Protein AF-A0AAW5CIA8-F1 (afdb_monomer)

Mean predicted aligned error: 3.02 Å

pLDDT: mean 93.02, std 4.68, range [66.06, 97.62]

Structure (mmCIF, N/CA/C/O backbone):
data_AF-A0AAW5CIA8-F1
#
_entry.id   AF-A0AAW5CIA8-F1
#
loop_
_atom_site.group_PDB
_atom_site.id
_atom_site.type_symbol
_atom_site.label_atom_id
_atom_site.label_alt_id
_atom_site.label_comp_id
_atom_site.label_asym_id
_atom_site.label_entity_id
_atom_site.label_seq_id
_atom_site.pdbx_PDB_ins_code
_atom_site.Cartn_x
_atom_site.Cartn_y
_atom_site.Cartn_z
_atom_site.occupancy
_atom_site.B_iso_or_equi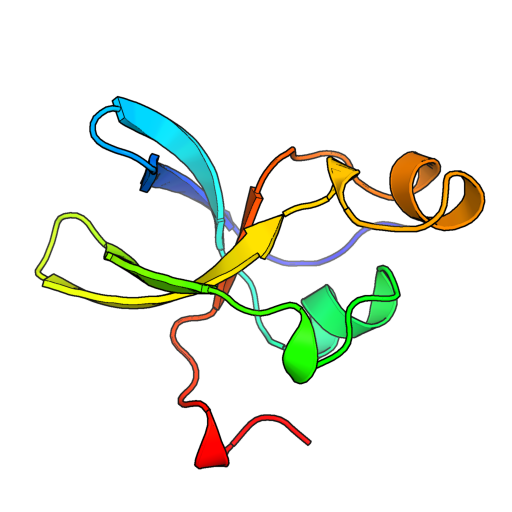v
_atom_site.auth_seq_id
_atom_site.auth_comp_id
_atom_site.auth_asym_id
_atom_site.auth_atom_id
_atom_site.pdbx_PDB_model_num
ATOM 1 N N . MET A 1 1 ? -2.668 3.097 -17.054 1.00 66.06 1 MET A N 1
ATOM 2 C CA . MET A 1 1 ? -3.947 3.118 -16.309 1.00 66.06 1 MET A CA 1
ATOM 3 C C . MET A 1 1 ? -3.866 4.169 -15.205 1.00 66.06 1 MET A C 1
ATOM 5 O O . MET A 1 1 ? -2.773 4.393 -14.701 1.00 66.06 1 MET A O 1
ATOM 9 N N . ARG A 1 2 ? -4.966 4.852 -14.856 1.00 80.19 2 ARG A N 1
ATOM 10 C CA . ARG A 1 2 ? -4.983 5.839 -13.759 1.00 80.19 2 ARG A CA 1
ATOM 11 C C . ARG A 1 2 ? -5.834 5.293 -12.620 1.00 80.19 2 ARG A C 1
ATOM 13 O O . ARG A 1 2 ? -7.047 5.195 -12.777 1.00 80.19 2 ARG A O 1
ATOM 20 N N . ILE A 1 3 ? -5.184 4.911 -11.527 1.00 90.19 3 ILE A N 1
ATOM 21 C CA . ILE A 1 3 ? -5.866 4.469 -10.312 1.00 90.19 3 ILE A CA 1
ATOM 22 C C . ILE A 1 3 ? -6.213 5.660 -9.413 1.00 90.19 3 ILE A C 1
ATOM 24 O O . ILE A 1 3 ? -5.583 6.718 -9.509 1.00 90.19 3 ILE A O 1
ATOM 28 N N . LYS A 1 4 ? -7.243 5.514 -8.579 1.00 94.50 4 LYS A N 1
ATOM 29 C CA . LYS A 1 4 ? -7.681 6.549 -7.621 1.00 94.50 4 LYS A CA 1
ATOM 30 C C . LYS A 1 4 ? -6.964 6.382 -6.289 1.00 94.50 4 LYS A C 1
ATOM 32 O O . LYS A 1 4 ? -6.637 5.264 -5.931 1.00 94.50 4 LYS A O 1
ATOM 37 N N . GLY A 1 5 ? -6.750 7.461 -5.549 1.00 94.56 5 GLY A N 1
ATOM 38 C CA . GLY A 1 5 ? -6.103 7.409 -4.239 1.00 94.56 5 GLY A CA 1
ATOM 39 C C . GLY A 1 5 ? -5.441 8.728 -3.888 1.00 94.56 5 GLY A C 1
ATOM 40 O O . GLY A 1 5 ? -5.634 9.731 -4.582 1.00 94.56 5 GLY A O 1
ATOM 41 N N . GLU A 1 6 ? -4.651 8.700 -2.827 1.00 95.75 6 GLU A N 1
ATOM 42 C CA . GLU A 1 6 ? -3.889 9.841 -2.347 1.00 95.75 6 GLU A CA 1
ATOM 43 C C . GLU A 1 6 ? -2.420 9.486 -2.135 1.00 95.75 6 GLU A C 1
ATOM 45 O O . GLU A 1 6 ? -2.040 8.351 -1.848 1.00 95.75 6 GLU A O 1
ATOM 50 N N . GLU A 1 7 ? -1.574 10.490 -2.305 1.00 96.12 7 GLU A N 1
ATOM 51 C CA . GLU A 1 7 ? -0.147 10.377 -2.074 1.00 96.12 7 GLU A CA 1
ATOM 52 C C . GLU A 1 7 ? 0.166 10.831 -0.650 1.00 96.12 7 GLU A C 1
ATOM 54 O O . GLU A 1 7 ? -0.169 11.951 -0.263 1.00 96.12 7 GLU A O 1
ATOM 59 N N . ILE A 1 8 ? 0.826 9.969 0.119 1.00 95.00 8 ILE A N 1
ATOM 60 C CA . ILE A 1 8 ? 1.176 10.237 1.516 1.00 95.00 8 ILE A CA 1
ATOM 61 C C . ILE A 1 8 ? 2.639 9.890 1.782 1.00 95.00 8 ILE A C 1
ATOM 63 O O . ILE A 1 8 ? 3.299 9.217 0.988 1.00 95.00 8 ILE A O 1
ATOM 67 N N . TYR A 1 9 ? 3.145 10.320 2.935 1.00 93.56 9 TYR A N 1
ATOM 68 C CA . TYR A 1 9 ? 4.393 9.805 3.488 1.00 93.56 9 TYR A CA 1
ATOM 69 C C . TYR A 1 9 ? 4.100 8.717 4.518 1.00 93.56 9 TYR A C 1
ATOM 71 O O . TYR A 1 9 ? 3.307 8.922 5.436 1.00 93.56 9 TYR A O 1
ATOM 79 N N . ALA A 1 10 ? 4.759 7.570 4.374 1.00 93.25 10 ALA A N 1
ATOM 80 C CA . ALA A 1 10 ? 4.680 6.478 5.334 1.00 93.25 10 ALA A CA 1
ATOM 81 C C . ALA A 1 10 ? 6.065 5.910 5.632 1.00 93.25 10 ALA A C 1
ATOM 83 O O . ALA A 1 10 ? 6.977 5.957 4.801 1.00 93.25 10 ALA A O 1
ATOM 84 N N . ASN A 1 11 ? 6.206 5.333 6.823 1.00 90.44 11 ASN A N 1
ATOM 85 C CA . ASN A 1 11 ? 7.404 4.598 7.179 1.00 90.44 11 ASN A CA 1
ATOM 86 C C . ASN A 1 11 ? 7.468 3.283 6.387 1.00 90.44 11 ASN A C 1
ATOM 88 O O . ASN A 1 11 ? 6.581 2.437 6.490 1.00 90.44 11 ASN A O 1
ATOM 92 N N . VAL A 1 12 ? 8.531 3.111 5.610 1.00 89.38 12 VAL A N 1
ATOM 93 C CA . VAL A 1 12 ? 8.840 1.899 4.856 1.00 89.38 12 VAL A CA 1
ATOM 94 C C . VAL A 1 12 ? 10.282 1.525 5.171 1.00 89.38 12 VAL A C 1
ATOM 96 O O . VAL A 1 12 ? 11.207 2.276 4.869 1.00 89.38 12 VAL A O 1
ATOM 99 N N . TRP A 1 13 ? 10.471 0.361 5.796 1.00 83.38 13 TRP A N 1
ATOM 100 C CA . TRP A 1 13 ? 11.789 -0.167 6.182 1.00 83.38 13 TRP A CA 1
ATOM 101 C C . TRP A 1 13 ? 12.665 0.826 6.968 1.00 83.38 13 TRP A C 1
ATOM 103 O O . TRP A 1 13 ?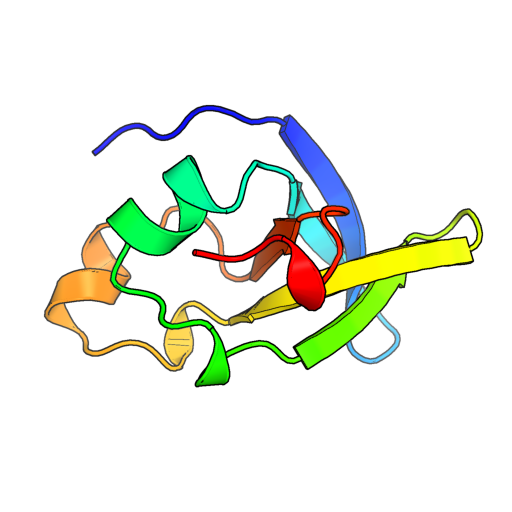 13.874 0.898 6.770 1.00 83.38 13 TRP A O 1
ATOM 113 N N . GLY A 1 14 ? 12.053 1.599 7.869 1.00 83.12 14 GLY A N 1
ATOM 114 C CA . GLY A 1 14 ? 12.764 2.543 8.736 1.00 83.12 14 GLY A CA 1
ATOM 115 C C . GLY A 1 14 ? 13.028 3.915 8.111 1.00 83.12 14 GLY A C 1
ATOM 116 O O . GLY A 1 14 ? 13.636 4.758 8.767 1.00 83.12 14 GLY A O 1
ATOM 117 N N . GLY A 1 15 ? 12.569 4.164 6.881 1.00 89.25 15 GLY A N 1
ATOM 118 C CA . GLY A 1 15 ? 12.637 5.470 6.229 1.00 89.25 15 GLY A CA 1
ATOM 119 C C . GLY A 1 15 ? 11.259 6.000 5.839 1.00 89.25 15 GLY A C 1
ATOM 120 O O . GLY A 1 15 ? 10.376 5.243 5.444 1.00 89.25 15 GLY A O 1
ATOM 121 N N . GLN A 1 16 ? 11.074 7.321 5.897 1.00 92.31 16 GLN A N 1
ATOM 122 C CA . GLN A 1 16 ? 9.888 7.957 5.320 1.00 92.31 16 GLN A CA 1
ATOM 123 C C . GLN A 1 16 ? 9.978 7.896 3.795 1.00 92.31 16 GLN A C 1
ATOM 125 O O . GLN A 1 16 ? 10.884 8.474 3.192 1.00 92.31 16 GLN A O 1
ATOM 130 N N . LYS A 1 17 ? 9.028 7.202 3.171 1.00 91.56 17 LYS A N 1
ATOM 131 C CA . LYS A 1 17 ? 8.888 7.133 1.718 1.00 91.56 17 LYS A CA 1
ATOM 132 C C . LYS A 1 17 ? 7.551 7.717 1.295 1.00 91.56 17 LYS A C 1
ATOM 134 O O . LYS A 1 17 ? 6.557 7.616 2.010 1.00 91.56 17 LYS A O 1
ATOM 139 N N . LYS A 1 18 ? 7.542 8.312 0.106 1.00 93.12 18 LYS A N 1
ATOM 140 C CA . LYS A 1 18 ? 6.318 8.705 -0.582 1.00 93.12 18 LYS A CA 1
ATOM 141 C C . LYS A 1 18 ? 5.643 7.443 -1.120 1.00 93.12 18 LYS A C 1
ATOM 143 O O . LYS A 1 18 ? 6.280 6.658 -1.824 1.00 93.12 18 LYS A O 1
ATOM 148 N N . VAL A 1 19 ? 4.387 7.238 -0.759 1.00 94.12 19 VAL A N 1
ATOM 149 C CA . VAL A 1 19 ? 3.602 6.038 -1.067 1.00 94.12 19 VAL A CA 1
ATOM 150 C C . VAL A 1 19 ? 2.216 6.441 -1.554 1.00 94.12 19 VAL A C 1
ATOM 152 O O . VAL A 1 19 ? 1.762 7.557 -1.295 1.00 94.12 19 VAL A O 1
ATOM 155 N N . PHE A 1 20 ? 1.536 5.532 -2.245 1.00 97.06 20 PHE A N 1
ATOM 156 C CA . PHE A 1 20 ? 0.180 5.770 -2.725 1.00 97.06 20 PHE A CA 1
ATOM 157 C C . PHE A 1 20 ? -0.828 4.961 -1.906 1.00 97.06 20 PHE A C 1
ATOM 159 O O . PHE A 1 20 ? -0.858 3.731 -1.988 1.00 97.06 20 PHE A O 1
ATOM 166 N N . LEU A 1 21 ? -1.632 5.657 -1.103 1.00 97.00 21 LEU A N 1
ATOM 167 C CA . LEU A 1 21 ? -2.723 5.082 -0.326 1.00 97.00 21 LEU A CA 1
ATOM 168 C C . LEU A 1 21 ? -3.974 4.999 -1.203 1.00 97.00 21 LEU A C 1
ATOM 170 O O . LEU A 1 21 ? -4.442 5.988 -1.771 1.00 97.00 21 LEU A O 1
ATOM 174 N N . THR A 1 22 ? -4.508 3.793 -1.331 1.00 97.38 22 THR A N 1
ATOM 175 C CA . THR A 1 22 ? -5.690 3.511 -2.139 1.00 97.38 22 THR A CA 1
ATOM 176 C C . THR A 1 22 ? -6.401 2.246 -1.642 1.00 97.38 22 THR A C 1
ATOM 178 O O . THR A 1 22 ? -5.996 1.652 -0.646 1.00 97.38 22 THR A O 1
ATOM 181 N N . THR A 1 23 ? -7.472 1.836 -2.317 1.00 97.25 23 THR A N 1
ATOM 182 C CA . THR A 1 23 ? -8.210 0.606 -2.028 1.00 97.25 23 THR A CA 1
ATOM 183 C C . THR A 1 23 ? -7.591 -0.606 -2.727 1.00 97.25 23 THR A C 1
ATOM 185 O O . THR A 1 23 ? -6.908 -0.497 -3.747 1.00 97.25 23 THR A O 1
ATOM 188 N N . TRP A 1 24 ? -7.888 -1.799 -2.228 1.00 97.31 24 TRP A N 1
ATOM 189 C CA . TRP A 1 24 ? -7.521 -3.078 -2.816 1.00 97.31 24 TRP A CA 1
ATOM 190 C C . TRP A 1 24 ? -8.035 -3.218 -4.250 1.00 97.31 24 TRP A C 1
ATOM 192 O O . TRP A 1 24 ? -7.309 -3.695 -5.122 1.00 97.31 24 TRP A O 1
ATOM 202 N N . GLU A 1 25 ? -9.250 -2.732 -4.523 1.00 96.44 25 GLU A N 1
ATOM 203 C CA . GLU A 1 25 ? -9.819 -2.690 -5.874 1.00 96.44 25 GLU A CA 1
ATOM 204 C C . GLU A 1 25 ? -8.940 -1.925 -6.865 1.00 96.44 25 GLU A C 1
ATOM 206 O O . GLU A 1 25 ? -8.878 -2.285 -8.036 1.00 96.44 25 GLU A O 1
ATOM 211 N N . GLU A 1 26 ? -8.250 -0.877 -6.425 1.00 96.69 26 GLU A N 1
ATOM 212 C CA . GLU A 1 26 ? -7.317 -0.128 -7.263 1.00 96.69 26 GLU A CA 1
ATOM 213 C C . GLU A 1 26 ? -5.951 -0.824 -7.352 1.00 96.69 26 GLU A C 1
ATOM 215 O O . GLU A 1 26 ? -5.385 -0.926 -8.442 1.00 96.69 26 GLU A O 1
ATOM 220 N N . ILE A 1 27 ? -5.449 -1.372 -6.239 1.00 96.00 27 ILE A N 1
ATOM 221 C CA . ILE A 1 27 ? -4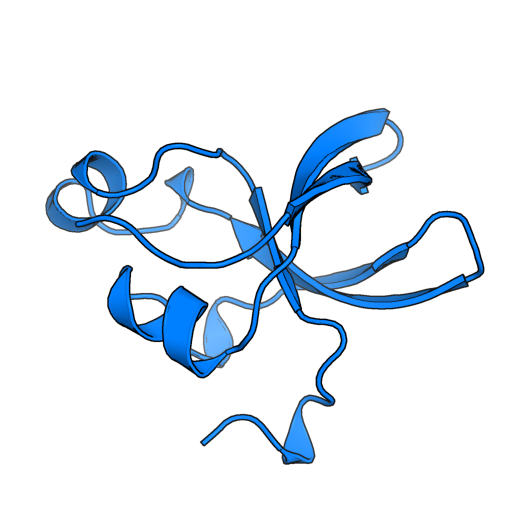.162 -2.089 -6.178 1.00 96.00 27 ILE A CA 1
ATOM 222 C C . ILE A 1 27 ? -4.170 -3.320 -7.086 1.00 96.00 27 ILE A C 1
ATOM 224 O O . ILE A 1 27 ? -3.232 -3.524 -7.857 1.00 96.00 27 ILE A O 1
ATOM 228 N N . LYS A 1 28 ? -5.231 -4.132 -7.053 1.00 95.31 28 LYS A N 1
ATOM 229 C CA . LYS A 1 28 ? -5.303 -5.370 -7.842 1.00 95.31 28 LYS A CA 1
ATOM 230 C C . LYS A 1 28 ? -5.341 -5.122 -9.349 1.00 95.31 28 LYS A C 1
ATOM 232 O O . LYS A 1 28 ? -4.885 -5.966 -10.117 1.00 95.31 28 LYS A O 1
ATOM 237 N N . LYS A 1 29 ? -5.814 -3.948 -9.789 1.00 94.50 29 LYS A N 1
ATOM 238 C CA . LYS A 1 29 ? -5.761 -3.561 -11.208 1.00 94.50 29 LYS A CA 1
ATOM 239 C C . LYS A 1 29 ? -4.320 -3.461 -11.712 1.00 94.50 29 LYS A C 1
ATOM 241 O O . LYS A 1 29 ? -4.088 -3.733 -12.881 1.00 94.50 29 LYS A O 1
ATOM 246 N N . LEU A 1 30 ? -3.360 -3.125 -10.843 1.00 93.56 30 LEU A N 1
ATOM 247 C CA . LEU A 1 30 ? -1.930 -3.068 -11.176 1.00 93.56 30 LEU A CA 1
ATOM 248 C C . LEU A 1 30 ? -1.284 -4.461 -11.319 1.00 93.56 30 LEU A C 1
ATOM 250 O O . LEU A 1 30 ? -0.096 -4.554 -11.606 1.00 93.56 30 LEU A O 1
ATOM 254 N N . GLY A 1 31 ? -2.035 -5.545 -11.099 1.00 94.19 31 GLY A N 1
ATOM 255 C CA . GLY A 1 31 ? -1.542 -6.922 -11.203 1.00 94.19 31 GLY A CA 1
ATOM 256 C C . GLY A 1 31 ? -1.064 -7.534 -9.884 1.00 94.19 31 GLY A C 1
ATOM 257 O O . GLY A 1 31 ? -0.636 -8.690 -9.871 1.00 94.19 31 GLY A O 1
ATOM 258 N N . PHE A 1 32 ? -1.165 -6.806 -8.768 1.00 95.62 32 PHE A N 1
ATOM 259 C CA . PHE A 1 32 ? -0.885 -7.351 -7.441 1.00 95.62 32 PHE A CA 1
ATOM 260 C C . PHE A 1 32 ? -1.905 -8.409 -7.019 1.00 95.62 32 PHE A C 1
ATOM 262 O O . PHE A 1 32 ? -3.101 -8.320 -7.300 1.00 95.62 32 PHE A O 1
ATOM 269 N N . LYS A 1 33 ? -1.424 -9.387 -6.257 1.00 95.50 33 LYS A N 1
ATOM 270 C CA . LYS A 1 33 ? -2.215 -10.411 -5.575 1.00 95.50 33 LYS A CA 1
ATOM 271 C C . LYS A 1 33 ? -2.122 -10.198 -4.070 1.00 95.50 33 LYS A C 1
ATOM 273 O O . LYS A 1 33 ? -1.125 -9.699 -3.560 1.00 95.50 33 LYS A O 1
ATOM 278 N N . VAL A 1 34 ? -3.117 -10.679 -3.326 1.00 95.69 34 VAL A N 1
ATOM 279 C CA . VAL A 1 34 ? -3.140 -10.579 -1.853 1.00 95.69 34 VAL A CA 1
ATOM 280 C C . VAL A 1 34 ? -1.866 -11.150 -1.216 1.00 95.69 34 VAL A C 1
ATOM 282 O O . VAL A 1 34 ? -1.383 -10.645 -0.206 1.00 95.69 34 VAL A O 1
ATOM 285 N N . ARG A 1 35 ? -1.275 -12.196 -1.806 1.00 94.81 35 ARG A N 1
ATOM 286 C CA . ARG A 1 35 ? -0.020 -12.803 -1.326 1.00 94.81 35 ARG A CA 1
ATOM 287 C C . ARG A 1 35 ? 1.212 -11.897 -1.442 1.00 94.81 35 ARG A C 1
ATOM 289 O O . ARG A 1 35 ? 2.186 -12.168 -0.757 1.00 94.81 35 ARG A O 1
ATOM 296 N N . ASP A 1 36 ? 1.157 -10.856 -2.269 1.00 94.88 36 ASP A N 1
ATOM 297 C CA . ASP A 1 36 ? 2.277 -9.940 -2.514 1.00 94.88 36 ASP A CA 1
ATOM 298 C C . ASP A 1 36 ? 2.365 -8.835 -1.441 1.00 94.88 36 ASP A C 1
ATOM 300 O O . ASP A 1 36 ? 3.246 -7.978 -1.489 1.00 94.88 36 ASP A O 1
ATOM 304 N N . ARG A 1 37 ? 1.442 -8.851 -0.467 1.00 95.44 37 ARG A N 1
ATOM 305 C CA . ARG A 1 37 ? 1.382 -7.892 0.638 1.00 95.44 37 ARG A CA 1
ATOM 306 C C . ARG A 1 37 ? 2.541 -8.063 1.628 1.00 95.44 37 ARG A C 1
ATOM 308 O O . ARG A 1 37 ? 2.925 -9.180 1.976 1.00 95.44 37 ARG A O 1
ATOM 315 N N . ALA A 1 38 ? 2.964 -6.953 2.212 1.00 94.69 38 ALA A N 1
ATOM 316 C CA . ALA A 1 38 ? 3.716 -6.882 3.457 1.00 94.69 38 ALA A CA 1
ATOM 317 C C . ALA A 1 38 ? 2.870 -6.190 4.537 1.00 94.69 38 ALA A C 1
ATOM 319 O O . ALA A 1 38 ? 2.059 -5.314 4.239 1.00 94.69 38 ALA A O 1
ATOM 320 N N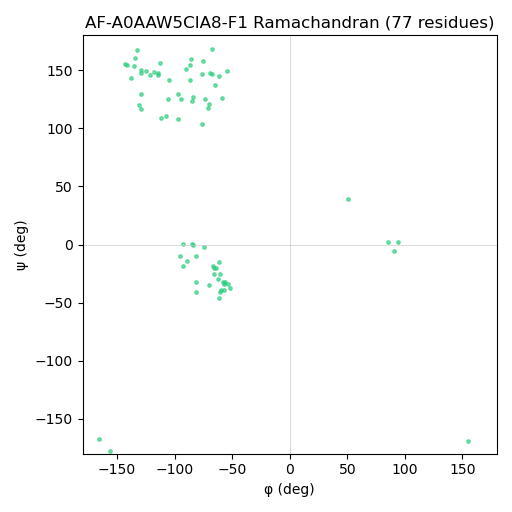 . PHE A 1 39 ? 3.044 -6.583 5.797 1.00 94.12 39 PHE A N 1
ATOM 321 C CA . PHE A 1 39 ? 2.355 -5.947 6.920 1.00 94.12 39 PHE A CA 1
ATOM 322 C C . PHE A 1 39 ? 3.144 -4.741 7.42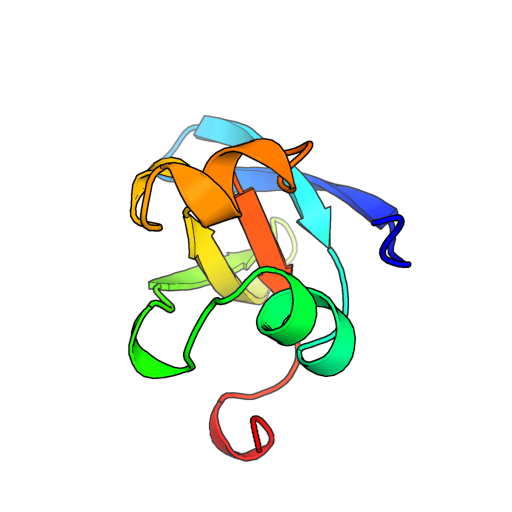3 1.00 94.12 39 PHE A C 1
ATOM 324 O O . PHE A 1 39 ? 4.370 -4.801 7.525 1.00 94.12 39 PHE A O 1
ATOM 331 N N . GLY A 1 40 ? 2.439 -3.676 7.791 1.00 92.94 40 GLY A N 1
ATOM 332 C CA . GLY A 1 40 ? 3.041 -2.518 8.435 1.00 92.94 40 GLY A CA 1
ATOM 333 C C . GLY A 1 40 ? 2.008 -1.596 9.070 1.00 92.94 40 GLY A C 1
ATOM 334 O O . GLY A 1 40 ? 0.832 -1.945 9.218 1.00 92.94 40 GLY A O 1
ATOM 335 N N . ASN A 1 41 ? 2.468 -0.403 9.434 1.00 93.88 41 ASN A N 1
ATOM 336 C CA . ASN A 1 41 ? 1.656 0.630 10.054 1.00 93.88 41 ASN A CA 1
ATOM 337 C C . ASN A 1 41 ? 2.004 1.994 9.455 1.00 93.88 41 ASN A C 1
ATOM 339 O O . ASN A 1 41 ? 3.174 2.289 9.200 1.00 93.88 41 ASN A O 1
ATOM 343 N N . LEU A 1 42 ? 0.988 2.836 9.293 1.00 92.69 42 LEU A N 1
ATOM 344 C CA . LEU A 1 42 ? 1.168 4.259 9.044 1.00 92.69 42 LEU A CA 1
ATOM 345 C C . LEU A 1 42 ? 1.773 4.951 10.277 1.00 92.69 42 LEU A C 1
ATOM 347 O O . LEU A 1 42 ? 1.844 4.381 11.369 1.00 92.69 42 LEU A O 1
ATOM 351 N N . ASN A 1 43 ? 2.211 6.199 10.099 1.00 89.19 43 ASN A N 1
ATOM 352 C CA . ASN A 1 43 ? 2.889 6.978 11.143 1.00 89.19 43 ASN A CA 1
ATOM 353 C C . ASN A 1 43 ? 2.019 7.209 12.395 1.00 89.19 43 ASN A C 1
ATOM 355 O O . ASN A 1 43 ? 2.556 7.398 13.482 1.00 89.19 43 ASN A O 1
ATOM 359 N N . ASP A 1 44 ? 0.694 7.180 12.249 1.00 91.44 44 ASP A N 1
ATOM 360 C CA . ASP A 1 44 ? -0.287 7.302 13.334 1.00 91.44 44 ASP A CA 1
ATOM 361 C C . ASP A 1 44 ? -0.601 5.963 14.036 1.00 91.44 44 ASP A C 1
ATOM 363 O O . ASP A 1 44 ? -1.410 5.916 14.961 1.00 91.44 44 ASP A O 1
ATOM 367 N N . GLY A 1 45 ? 0.031 4.864 13.611 1.00 92.06 45 GLY A N 1
ATOM 368 C CA . GLY A 1 45 ? -0.199 3.517 14.130 1.00 92.06 45 GLY A CA 1
ATOM 369 C C . GLY A 1 45 ? -1.282 2.723 13.394 1.00 92.06 45 GLY A C 1
ATOM 370 O O . GLY A 1 45 ? -1.427 1.525 13.663 1.00 92.06 45 GLY A O 1
ATOM 371 N N . THR A 1 46 ? -1.999 3.319 12.435 1.00 95.06 46 THR A N 1
ATOM 372 C CA . THR A 1 46 ? -3.016 2.627 11.630 1.00 95.06 46 THR A CA 1
ATOM 373 C C . THR A 1 46 ? -2.393 1.452 10.882 1.00 95.06 46 THR A C 1
ATOM 375 O O . THR A 1 46 ? -1.398 1.610 10.176 1.00 95.06 46 THR A O 1
ATOM 378 N N . LYS A 1 47 ? -2.961 0.249 11.035 1.00 95.38 47 LYS A N 1
ATOM 379 C CA . LYS A 1 47 ? -2.485 -0.950 10.327 1.00 95.38 47 LYS A CA 1
ATOM 380 C C . LYS A 1 47 ? -2.696 -0.782 8.824 1.00 95.38 47 LYS A C 1
ATOM 382 O O . LYS A 1 47 ? -3.764 -0.352 8.399 1.00 95.38 47 LYS A O 1
ATOM 387 N N . ALA A 1 48 ? -1.700 -1.171 8.037 1.00 96.62 48 ALA A N 1
ATOM 388 C CA . ALA A 1 48 ? -1.756 -1.102 6.586 1.00 96.62 48 ALA A CA 1
ATOM 389 C C . ALA A 1 48 ? -1.088 -2.319 5.934 1.00 96.62 48 ALA A C 1
ATOM 391 O O . ALA A 1 48 ? -0.200 -2.966 6.503 1.00 96.62 48 ALA A O 1
ATOM 392 N N . LEU A 1 49 ? -1.528 -2.620 4.717 1.00 97.19 49 LEU A N 1
ATOM 393 C CA . LEU A 1 49 ? -0.943 -3.619 3.835 1.00 97.19 49 LEU A CA 1
ATOM 394 C C . LEU A 1 49 ? -0.176 -2.908 2.726 1.00 97.19 49 LEU A C 1
ATOM 396 O O . LEU A 1 49 ? -0.742 -2.075 2.026 1.00 97.19 49 LEU A O 1
ATOM 400 N N . TYR A 1 50 ? 1.096 -3.255 2.568 1.00 96.69 50 TYR A N 1
ATOM 401 C CA . TYR A 1 50 ? 2.029 -2.641 1.629 1.00 96.69 50 TYR A CA 1
ATOM 402 C C . TYR A 1 50 ? 2.276 -3.559 0.437 1.00 96.69 50 TYR A C 1
ATOM 404 O O . TYR A 1 50 ? 2.431 -4.765 0.602 1.00 96.69 50 TYR A O 1
ATOM 412 N N . PHE A 1 51 ? 2.380 -2.982 -0.753 1.00 96.44 51 PHE A N 1
ATOM 413 C CA . PHE A 1 51 ? 2.581 -3.684 -2.014 1.00 96.44 51 PHE A CA 1
ATOM 414 C C . PHE A 1 51 ? 3.735 -3.031 -2.773 1.00 96.44 51 PHE A C 1
ATOM 416 O O . PHE A 1 51 ? 3.700 -1.836 -3.079 1.00 96.44 51 PHE A O 1
ATOM 423 N N . TYR A 1 52 ? 4.775 -3.820 -3.044 1.00 96.38 52 TYR A N 1
ATOM 424 C CA . TYR A 1 52 ? 6.031 -3.343 -3.616 1.00 96.38 52 TYR A CA 1
ATOM 425 C C . TYR A 1 52 ? 6.061 -3.553 -5.133 1.00 96.38 52 TYR A C 1
ATOM 427 O O . TYR A 1 52 ? 6.176 -4.685 -5.606 1.00 96.38 52 TYR A O 1
ATOM 435 N N . ALA A 1 53 ? 5.961 -2.469 -5.905 1.00 95.44 53 ALA A N 1
ATOM 436 C CA . ALA A 1 53 ? 5.849 -2.532 -7.365 1.00 95.44 53 ALA A CA 1
ATOM 437 C C . ALA A 1 53 ? 7.031 -3.225 -8.062 1.00 95.44 53 ALA A C 1
ATOM 439 O O . ALA A 1 53 ? 6.783 -4.020 -8.967 1.00 95.44 53 ALA A O 1
ATOM 440 N N . PRO A 1 54 ? 8.296 -3.038 -7.643 1.00 94.94 54 PRO A N 1
ATOM 441 C CA . PRO A 1 54 ? 9.428 -3.747 -8.240 1.00 94.94 54 PRO A CA 1
ATOM 442 C C . PRO A 1 54 ? 9.387 -5.280 -8.110 1.00 94.94 54 PRO A C 1
ATOM 444 O O . PRO A 1 54 ? 10.114 -5.953 -8.838 1.00 94.94 54 PRO A O 1
ATOM 447 N N . CYS A 1 55 ? 8.541 -5.849 -7.240 1.00 90.75 55 CYS A N 1
ATOM 448 C CA . CYS A 1 55 ? 8.312 -7.300 -7.187 1.00 90.75 55 CYS A CA 1
ATOM 449 C C . CYS A 1 55 ? 7.324 -7.816 -8.246 1.00 90.75 55 CYS A C 1
ATOM 451 O O . CYS A 1 55 ? 7.194 -9.030 -8.409 1.00 90.75 55 CYS A O 1
ATOM 453 N N . LEU A 1 56 ? 6.622 -6.937 -8.966 1.00 93.31 56 LEU A N 1
ATOM 454 C CA . LEU A 1 56 ? 5.744 -7.344 -10.060 1.00 93.31 56 LEU A CA 1
ATOM 455 C C . LEU A 1 56 ? 6.543 -7.730 -11.314 1.00 93.31 56 LEU A C 1
ATOM 457 O O . LEU A 1 56 ? 7.668 -7.262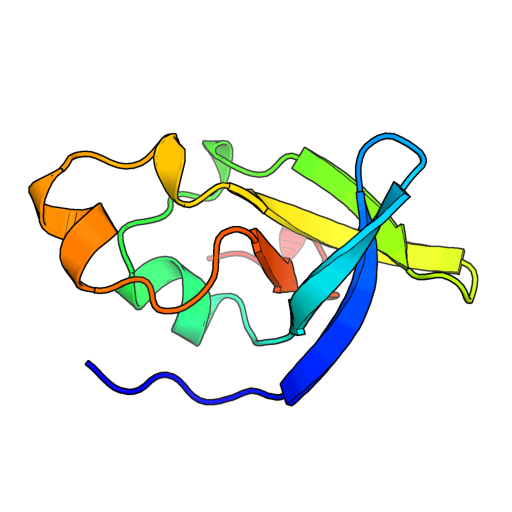 -11.502 1.00 93.31 56 LEU A O 1
ATOM 461 N N . PRO A 1 57 ? 5.963 -8.530 -12.225 1.00 93.06 57 PRO A N 1
ATOM 462 C CA . PRO A 1 57 ? 6.505 -8.716 -13.568 1.00 93.06 57 PRO A CA 1
ATOM 463 C C . PRO A 1 57 ? 6.701 -7.381 -14.309 1.00 93.06 57 PR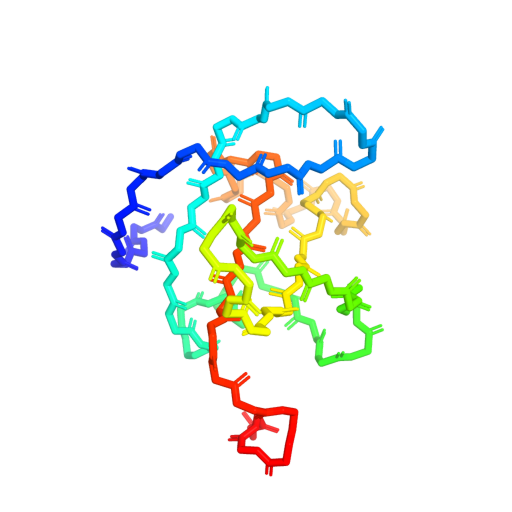O A C 1
ATOM 465 O O . PRO A 1 57 ? 5.951 -6.424 -14.100 1.00 93.06 57 PRO A O 1
ATOM 468 N N . LYS A 1 58 ? 7.702 -7.305 -15.198 1.00 91.38 58 LYS A N 1
ATOM 469 C CA . LYS A 1 58 ? 8.103 -6.053 -15.879 1.00 91.38 58 LYS A CA 1
ATOM 470 C C . LYS A 1 58 ? 6.966 -5.400 -16.667 1.00 91.38 58 LYS A C 1
ATOM 472 O O . LYS A 1 58 ? 6.936 -4.178 -16.796 1.00 91.38 58 LYS A O 1
ATOM 477 N N . GLU A 1 59 ? 6.058 -6.199 -17.208 1.00 90.00 59 GLU A N 1
ATOM 478 C CA . GLU A 1 59 ? 4.858 -5.754 -17.909 1.00 90.00 59 GLU A CA 1
ATOM 479 C C . GLU A 1 59 ? 3.939 -4.917 -17.009 1.00 90.00 59 GLU A C 1
ATOM 481 O O . GLU A 1 59 ? 3.477 -3.864 -17.438 1.00 90.00 59 GLU A O 1
ATOM 486 N N . HIS A 1 60 ? 3.771 -5.316 -15.747 1.00 89.75 60 HIS A N 1
ATOM 487 C CA . HIS A 1 60 ? 2.942 -4.619 -14.766 1.00 89.75 60 HIS A CA 1
ATOM 488 C C . HIS A 1 60 ? 3.669 -3.432 -14.127 1.00 89.75 60 HIS A C 1
ATOM 490 O O . HIS A 1 60 ? 3.052 -2.405 -13.858 1.00 89.75 60 HIS A O 1
ATOM 496 N N . GLN A 1 61 ? 4.996 -3.514 -13.964 1.00 91.38 61 GLN A N 1
ATOM 497 C CA . GLN A 1 61 ? 5.797 -2.402 -13.428 1.00 91.38 61 GLN A CA 1
ATOM 498 C C . GLN A 1 61 ? 5.634 -1.108 -14.237 1.00 91.38 61 GLN A C 1
ATOM 500 O O . GLN A 1 61 ? 5.672 -0.021 -13.669 1.00 91.38 61 GLN A O 1
ATOM 505 N N . ARG A 1 62 ? 5.416 -1.207 -15.556 1.00 88.31 62 ARG A N 1
ATOM 506 C CA . ARG A 1 62 ? 5.194 -0.043 -16.434 1.00 88.31 62 ARG A CA 1
ATOM 507 C C . ARG A 1 62 ? 3.896 0.705 -16.139 1.00 88.31 62 ARG A C 1
ATOM 509 O O . ARG A 1 62 ? 3.754 1.855 -16.544 1.00 88.31 62 ARG A O 1
ATOM 516 N N . GLU A 1 63 ? 2.947 0.060 -15.470 1.00 87.94 63 GLU A N 1
ATOM 517 C CA . GLU A 1 63 ? 1.678 0.670 -15.076 1.00 87.94 63 GLU A CA 1
ATOM 518 C C . GLU A 1 63 ? 1.755 1.344 -13.702 1.00 87.94 63 GLU A C 1
ATOM 520 O O . GLU A 1 63 ? 0.884 2.150 -13.359 1.00 87.94 63 GLU A O 1
ATOM 525 N N . CYS A 1 64 ? 2.809 1.054 -12.936 1.00 91.12 64 CYS A N 1
ATOM 526 C CA . CYS A 1 64 ? 3.051 1.625 -11.624 1.00 91.12 64 CYS A CA 1
ATOM 527 C C . CYS A 1 64 ? 3.744 2.991 -11.730 1.00 91.12 64 CYS A C 1
ATOM 529 O O . CYS A 1 64 ? 4.799 3.141 -12.337 1.00 91.12 64 CYS A O 1
ATOM 531 N N . GLN A 1 65 ? 3.153 3.992 -11.085 1.00 90.50 65 GLN A N 1
ATOM 532 C CA . GLN A 1 65 ? 3.717 5.337 -10.921 1.00 90.50 65 GLN A CA 1
ATOM 533 C C . GLN A 1 65 ? 4.507 5.481 -9.613 1.00 90.50 65 GLN A C 1
ATOM 535 O O . GLN A 1 65 ? 5.311 6.398 -9.475 1.00 90.50 65 GLN A O 1
ATOM 540 N N . TYR A 1 66 ? 4.274 4.578 -8.658 1.00 92.12 66 TYR A N 1
ATOM 541 C CA . TYR A 1 66 ? 4.858 4.602 -7.325 1.00 92.12 66 TYR A CA 1
ATOM 542 C C . TYR A 1 66 ? 5.579 3.288 -7.037 1.00 92.12 66 TYR A C 1
ATOM 544 O O . TYR A 1 66 ? 5.189 2.227 -7.519 1.00 92.12 66 TYR A O 1
ATOM 552 N N . GLU A 1 67 ? 6.630 3.360 -6.222 1.00 94.12 67 GLU A N 1
ATOM 553 C CA . GLU A 1 67 ? 7.360 2.176 -5.754 1.00 94.12 67 GLU A CA 1
ATOM 554 C C . GLU A 1 67 ? 6.514 1.358 -4.760 1.00 94.12 67 GLU A C 1
ATOM 556 O O . GLU A 1 67 ? 6.569 0.127 -4.749 1.00 94.12 67 GLU A O 1
ATOM 561 N N . TRP A 1 68 ? 5.706 2.051 -3.954 1.00 95.69 68 TRP A N 1
ATOM 562 C CA . TRP A 1 68 ? 4.907 1.476 -2.880 1.00 95.69 68 TRP A CA 1
ATOM 563 C C . TRP A 1 68 ? 3.454 1.918 -2.977 1.00 95.69 68 TRP A C 1
ATOM 565 O O . TRP A 1 68 ? 3.149 3.114 -3.024 1.00 95.69 68 TRP A O 1
ATOM 575 N N . TYR A 1 69 ? 2.575 0.928 -2.929 1.00 96.56 69 TYR A N 1
ATOM 576 C CA . TYR A 1 69 ? 1.135 1.091 -2.800 1.00 96.56 69 TYR A CA 1
ATOM 577 C C . TYR A 1 69 ? 0.701 0.523 -1.462 1.00 96.56 69 TYR A C 1
ATOM 579 O O . TYR A 1 69 ? 1.273 -0.466 -1.003 1.00 96.56 69 TYR A O 1
ATOM 587 N N . LEU A 1 70 ? -0.300 1.120 -0.829 1.00 96.12 70 LEU A N 1
ATOM 588 C CA . LEU A 1 70 ? -0.839 0.573 0.405 1.00 96.12 70 LEU A CA 1
ATOM 589 C C . LEU A 1 70 ? -2.348 0.750 0.511 1.00 96.12 70 LEU A C 1
ATOM 591 O O . LEU A 1 70 ? -2.917 1.664 -0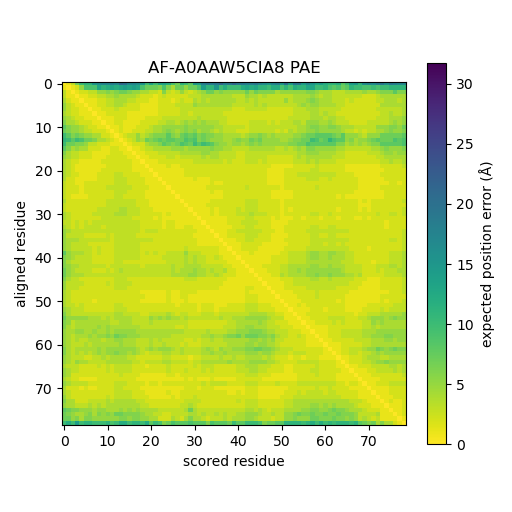.079 1.00 96.12 70 LEU A O 1
ATOM 595 N N . THR A 1 71 ? -2.967 -0.127 1.295 1.00 97.56 71 THR A N 1
ATOM 596 C CA . THR A 1 71 ? -4.361 -0.010 1.741 1.00 97.56 71 THR A CA 1
ATOM 597 C C . THR A 1 71 ? -4.434 -0.185 3.255 1.00 97.56 71 THR A C 1
ATOM 599 O O . THR A 1 71 ? -3.642 -0.927 3.843 1.00 97.56 71 THR A O 1
ATOM 602 N N . THR A 1 72 ? -5.380 0.499 3.891 1.00 97.19 72 THR A N 1
ATOM 603 C CA . THR A 1 72 ? -5.750 0.308 5.303 1.00 97.19 72 THR A CA 1
ATOM 604 C C . THR A 1 72 ? -6.902 -0.688 5.472 1.00 97.19 72 THR A C 1
ATOM 606 O O . THR A 1 72 ? -7.310 -0.974 6.598 1.00 97.19 72 THR A O 1
ATOM 609 N N . GLU A 1 73 ? -7.416 -1.250 4.371 1.00 97.62 73 GLU A N 1
ATOM 610 C CA . GLU A 1 73 ? -8.377 -2.353 4.408 1.00 97.62 73 GLU A CA 1
ATOM 611 C C . GLU A 1 73 ? -7.763 -3.580 5.085 1.00 97.62 73 GLU A C 1
ATOM 613 O O . GLU A 1 73 ? -6.565 -3.872 4.968 1.00 97.62 73 GLU A O 1
ATOM 618 N N . LYS A 1 74 ? -8.595 -4.320 5.817 1.00 95.19 74 LYS A N 1
ATOM 619 C CA . LYS A 1 74 ? -8.128 -5.499 6.534 1.00 95.19 74 LYS A CA 1
ATOM 620 C C . LYS A 1 74 ? -7.933 -6.648 5.565 1.00 95.19 74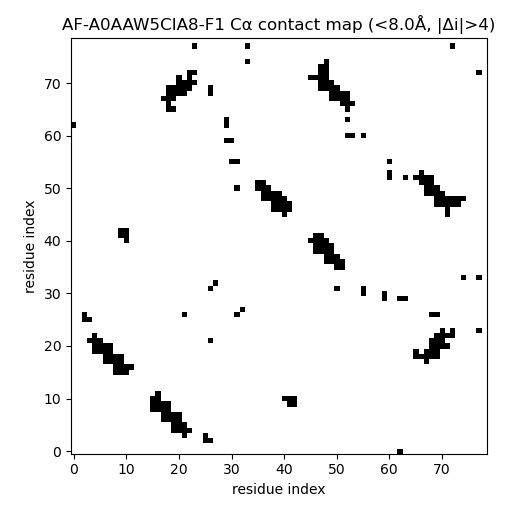 LYS A C 1
ATOM 622 O O . LYS A 1 74 ? -8.716 -6.835 4.646 1.00 95.19 74 LYS A O 1
ATOM 627 N N . LEU A 1 75 ? -6.947 -7.496 5.847 1.00 94.12 75 LEU A N 1
ATOM 628 C CA . LEU A 1 75 ? -6.646 -8.675 5.033 1.00 94.12 75 LEU A CA 1
ATOM 629 C C . LEU A 1 75 ? -7.865 -9.578 4.768 1.00 94.12 75 LEU A C 1
ATOM 631 O O . LEU A 1 75 ? -7.983 -10.133 3.684 1.00 94.12 75 LEU A O 1
ATOM 635 N N . GLU A 1 76 ? -8.749 -9.725 5.753 1.00 92.88 76 GLU A N 1
ATOM 636 C CA . GLU A 1 76 ? -9.989 -10.508 5.651 1.00 92.88 76 GLU A CA 1
ATOM 637 C C . GLU A 1 76 ? -10.995 -9.949 4.627 1.00 92.88 76 GLU A C 1
ATOM 639 O O . GLU A 1 76 ? -11.834 -10.698 4.126 1.00 92.88 76 GLU A O 1
ATOM 644 N N . ASP A 1 77 ? -10.862 -8.671 4.263 1.00 92.06 77 ASP A N 1
ATOM 645 C CA . ASP A 1 77 ? -11.745 -7.962 3.335 1.00 92.06 77 ASP A CA 1
ATOM 646 C C . ASP A 1 77 ? -11.215 -7.954 1.885 1.00 92.06 77 ASP A C 1
ATOM 648 O O . ASP A 1 77 ? -11.946 -7.595 0.960 1.00 92.06 77 ASP A O 1
ATOM 652 N N . LEU A 1 78 ? -9.965 -8.380 1.655 1.00 92.44 78 LEU A N 1
ATOM 653 C CA . LEU A 1 78 ? -9.341 -8.409 0.326 1.00 92.44 78 LEU A CA 1
ATOM 654 C C . LEU A 1 78 ? -9.876 -9.600 -0.493 1.00 92.44 78 LEU A C 1
ATOM 656 O O . LEU A 1 78 ? -9.462 -10.742 -0.278 1.00 92.44 78 LEU A O 1
ATOM 660 N N . LYS A 1 79 ? -10.776 -9.322 -1.447 1.00 82.06 79 LYS A N 1
ATOM 661 C CA . LYS A 1 79 ? -11.398 -10.309 -2.352 1.00 82.06 79 LYS A CA 1
ATOM 662 C C . LYS A 1 79 ? -10.890 -10.235 -3.792 1.00 82.06 79 LYS A C 1
ATOM 664 O O . LYS A 1 79 ? -10.615 -9.121 -4.301 1.00 82.06 79 LYS A O 1
#

Foldseek 3Di:
DDFDFDWDWFDDPNDTDTETEDDLVRVVVLVDDLVQWDWDAGPVRQTKTKHALVPDDPVSSVVDPDRIYMYSDDSVPND

Solvent-accessible surface area (backbone atoms only — not comparable to full-atom values): 4771 Å² total; per-residue (Å²): 120,87,74,70,70,46,81,45,76,31,60,52,97,90,38,82,37,75,30,36,42,32,51,63,80,46,49,42,73,56,68,56,52,84,86,59,50,42,87,51,45,41,86,89,63,51,58,29,37,36,36,55,35,86,80,46,60,74,80,38,38,75,56,53,92,52,62,32,36,31,25,68,68,55,77,92,72,70,126

Radius of gyration: 11.55 Å; Cα contacts (8 Å, |Δi|>4): 130; chains: 1; bounding box: 24×23×32 Å

Organism: NCBI:txid28118

Sequence (79 aa):
MRIKGEEIYANVWGGQKKVFLTTWEEIKKLGFKVRDRAFGNLNDGTKALYFYAPCLPKEHQRECQYEWYLTTEKLEDLK

Nearest PDB structures (foldseek):
  3s24-assembly2_B  TM=5.033E-01  e=3.670E+00  Homo sapiens
  7o0h-assembly1_B  TM=4.247E-01  e=7.098E+00  White-tufted-ear marmoset simian foamy virus
  8r54-assembly1_A  TM=2.588E-01  e=3.670E+00  Mus musculus
  7x5c-assembly1_A  TM=1.872E-01  e=7.582E+00  Tetrahymena

Secondary structure (DSSP, 8-state):
-----EEEEEEETTEEEEEEE--HHHHHHTT--GGGEEEEE-TTS-EEEEEEGGGS-HHHHTT-SSSEEEE-S-GGG--